Protein AF-A0AA43QP05-F1 (afdb_monomer_lite)

Radius of gyration: 13.97 Å; chains: 1; bounding box: 31×31×34 Å

Sequence (67 aa):
MGVTRQVLQAGNGTDKPKKGDKVTIEYTGNLLDQDSSDEYKRGKQFDSSKGRGDFETDIGVGRVIKG

Secondary structure (DSSP, 8-state):
-------SS---SS----TT-EEEE--EEEEE-TT--STT-EEEEEEESTTT--EEEETTSSSS---

Organism: NCBI:txid258253

InterPro domains:
  IPR001179 FKBP-type peptidyl-prolyl cis-trans isomerase domain [PF00254] (14-67)
  IPR001179 FKBP-type peptidyl-prolyl cis-trans isomerase domain [PS50059] (20-67)
  IPR046357 Peptidyl-prolyl cis-trans isomerase domain superfamily [G3DSA:3.10.50.40] (1-67)
  IPR050689 FKBP-type Peptidyl-prolyl cis-trans Isomerase [PTHR10516] (2-67)

Foldseek 3Di:
DPDDDDDPDDDPVPDDDDQFDKDWDWDWDFDAAPPDPDPRRGDHTDDTCVPVHIDIDGPPPPPDDPD

pLDDT: mean 95.94, std 5.37, range [54.97, 98.56]

Structure (mmCIF, N/CA/C/O backbone):
data_AF-A0AA43QP05-F1
#
_entry.id   AF-A0AA43QP05-F1
#
loop_
_atom_site.group_PDB
_atom_site.id
_atom_site.type_symbol
_atom_site.label_atom_id
_atom_site.label_alt_id
_atom_site.label_comp_id
_atom_site.label_asym_id
_atom_site.label_entity_id
_atom_site.label_seq_id
_atom_site.pdbx_PDB_ins_code
_atom_site.Cartn_x
_atom_site.Cartn_y
_atom_site.Cartn_z
_atom_site.occupancy
_atom_site.B_iso_or_equiv
_atom_site.auth_seq_id
_atom_site.auth_comp_id
_atom_site.auth_asym_id
_atom_site.auth_atom_id
_atom_site.pdbx_PDB_model_num
ATOM 1 N N . MET A 1 1 ? 0.986 -17.072 0.174 1.00 54.97 1 MET A N 1
ATOM 2 C CA . MET A 1 1 ? 1.768 -15.818 0.236 1.00 54.97 1 MET A CA 1
ATOM 3 C C . MET A 1 1 ? 1.651 -15.139 -1.118 1.00 54.97 1 MET A C 1
ATOM 5 O O . MET A 1 1 ? 1.943 -15.805 -2.098 1.00 54.97 1 MET A O 1
ATOM 9 N N . GLY A 1 2 ? 1.145 -13.904 -1.190 1.00 91.19 2 GLY A N 1
ATOM 10 C CA . GLY A 1 2 ? 0.915 -13.193 -2.464 1.00 91.19 2 GLY A CA 1
ATOM 11 C C . GLY A 1 2 ? 1.336 -11.719 -2.462 1.00 91.19 2 GLY A C 1
ATOM 12 O O . GLY A 1 2 ? 1.200 -11.056 -3.480 1.00 91.19 2 GLY A O 1
ATOM 13 N N . VAL A 1 3 ? 1.858 -11.225 -1.336 1.00 94.75 3 VAL A N 1
ATOM 14 C CA . VAL A 1 3 ? 2.359 -9.859 -1.166 1.00 94.75 3 VAL A CA 1
ATOM 15 C C . VAL A 1 3 ? 3.660 -9.895 -0.370 1.00 94.75 3 VAL A C 1
ATOM 17 O O . VAL A 1 3 ? 3.824 -10.721 0.534 1.00 94.75 3 VAL A O 1
ATOM 20 N N . THR A 1 4 ? 4.571 -8.985 -0.691 1.00 93.94 4 THR A N 1
ATOM 21 C CA . THR A 1 4 ? 5.743 -8.650 0.118 1.00 93.94 4 THR A CA 1
ATOM 22 C C . THR A 1 4 ? 5.679 -7.167 0.476 1.00 93.94 4 THR A C 1
ATOM 24 O O . THR A 1 4 ? 5.195 -6.350 -0.306 1.00 93.94 4 THR A O 1
ATOM 27 N N . ARG A 1 5 ? 6.132 -6.805 1.682 1.00 94.12 5 ARG A N 1
ATOM 28 C CA . ARG A 1 5 ? 6.104 -5.419 2.166 1.00 94.12 5 ARG A CA 1
ATOM 29 C C . ARG A 1 5 ? 7.495 -4.980 2.599 1.00 94.12 5 ARG A C 1
ATOM 31 O O . ARG A 1 5 ? 8.044 -5.544 3.542 1.00 94.12 5 ARG A O 1
ATOM 38 N N . GLN A 1 6 ? 7.995 -3.917 1.979 1.00 95.00 6 GLN A N 1
ATOM 39 C CA . GLN A 1 6 ? 9.176 -3.177 2.417 1.00 95.00 6 GLN A CA 1
ATOM 40 C C . GLN A 1 6 ? 8.741 -1.807 2.949 1.00 95.00 6 GLN A C 1
ATOM 42 O O . GLN A 1 6 ? 7.944 -1.115 2.321 1.00 95.00 6 GLN A O 1
ATOM 47 N N . VAL A 1 7 ? 9.224 -1.432 4.134 1.00 96.25 7 VAL A N 1
ATOM 48 C CA . VAL A 1 7 ? 8.916 -0.136 4.754 1.00 96.25 7 VAL A CA 1
ATOM 49 C C . VAL A 1 7 ? 10.011 0.851 4.366 1.00 96.25 7 VAL A C 1
ATOM 51 O O . VAL A 1 7 ? 11.158 0.653 4.753 1.00 96.25 7 VAL A O 1
ATOM 54 N N . LEU A 1 8 ? 9.659 1.896 3.611 1.00 95.88 8 LEU A N 1
ATOM 55 C CA . LEU A 1 8 ? 10.603 2.951 3.209 1.00 95.88 8 LEU A CA 1
ATOM 56 C C . LEU A 1 8 ? 10.782 4.005 4.308 1.00 95.88 8 LEU A C 1
ATOM 58 O O . LEU A 1 8 ? 11.887 4.467 4.565 1.00 95.88 8 LEU A O 1
ATOM 62 N N . GLN A 1 9 ? 9.685 4.353 4.983 1.00 97.44 9 GLN A N 1
ATOM 63 C CA . GLN A 1 9 ? 9.665 5.259 6.124 1.00 97.44 9 GLN A CA 1
ATOM 64 C C . GLN A 1 9 ? 8.708 4.708 7.180 1.00 97.44 9 GLN A C 1
ATOM 66 O O . GLN A 1 9 ? 7.593 4.285 6.866 1.00 97.44 9 GLN A O 1
ATOM 71 N N 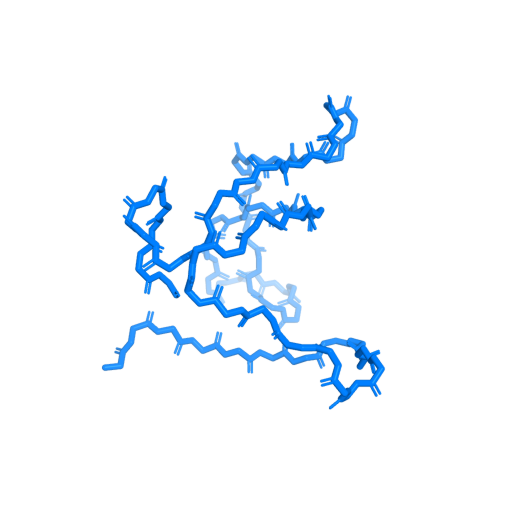. ALA A 1 10 ? 9.151 4.682 8.435 1.00 97.88 10 ALA A N 1
ATOM 72 C CA . ALA A 1 10 ? 8.317 4.234 9.540 1.00 97.88 10 ALA A CA 1
ATOM 73 C C . ALA A 1 10 ? 7.224 5.268 9.859 1.00 97.88 10 ALA A C 1
ATOM 75 O O . ALA A 1 10 ? 7.478 6.472 9.859 1.00 97.88 10 ALA A O 1
ATOM 76 N N . GLY A 1 11 ? 6.016 4.782 10.159 1.00 97.06 11 GLY A N 1
ATOM 77 C CA . GLY A 1 11 ? 4.971 5.584 10.797 1.00 97.06 11 GLY A CA 1
ATOM 78 C C . GLY A 1 11 ? 5.193 5.707 12.309 1.00 97.06 11 GLY A C 1
ATOM 79 O O . GLY A 1 11 ? 6.254 5.360 12.825 1.00 97.06 11 GLY A O 1
ATOM 80 N N . ASN A 1 12 ? 4.163 6.128 1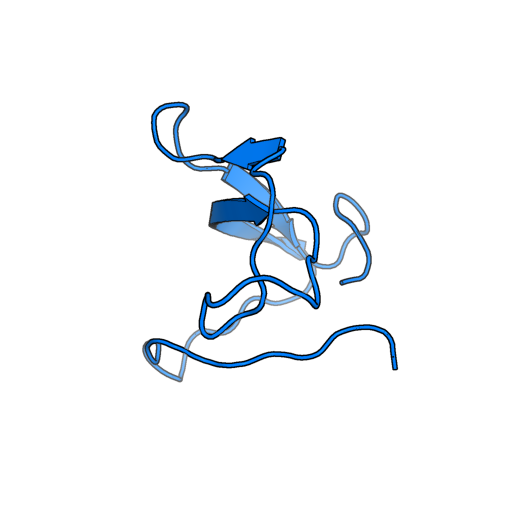3.044 1.00 97.69 12 ASN A N 1
ATOM 81 C CA . ASN A 1 12 ? 4.243 6.296 14.503 1.00 97.69 12 ASN A CA 1
ATOM 82 C C . ASN A 1 12 ? 4.365 4.979 15.301 1.00 97.69 12 ASN A C 1
ATOM 84 O O . ASN A 1 12 ? 4.666 5.001 16.489 1.00 97.69 12 ASN A O 1
ATOM 88 N N . GLY A 1 13 ? 4.129 3.830 14.661 1.00 96.44 13 GLY A N 1
ATOM 89 C CA . GLY A 1 13 ? 4.248 2.500 15.263 1.00 96.44 13 GLY A CA 1
ATOM 90 C C . GLY A 1 13 ? 3.096 2.094 16.191 1.00 96.44 13 GLY A C 1
ATOM 91 O O . GLY A 1 13 ? 2.998 0.912 16.533 1.00 96.44 13 GLY A O 1
ATOM 92 N N . THR A 1 14 ? 2.209 3.024 16.543 1.00 97.81 14 THR A N 1
ATOM 93 C CA . THR A 1 14 ? 1.096 2.830 17.482 1.00 97.81 14 THR A CA 1
ATOM 94 C C . THR A 1 14 ? -0.235 2.661 16.766 1.00 97.81 14 THR A C 1
ATOM 96 O O . THR A 1 14 ? -0.950 1.690 17.021 1.00 97.81 14 THR A O 1
ATOM 99 N N . ASP A 1 15 ? -0.546 3.559 15.833 1.00 97.44 15 ASP A N 1
ATOM 100 C CA . ASP A 1 15 ? -1.829 3.575 15.143 1.00 97.44 15 ASP A CA 1
ATOM 101 C C . ASP A 1 15 ? -1.781 2.640 13.940 1.00 97.44 15 ASP A C 1
ATOM 103 O O . ASP A 1 15 ? -0.944 2.765 13.042 1.00 97.44 15 ASP A O 1
ATOM 107 N N . LYS A 1 16 ? -2.670 1.646 13.946 1.00 97.38 16 LYS A N 1
ATOM 108 C CA . LYS A 1 16 ? -2.750 0.616 12.909 1.00 97.38 16 LYS A CA 1
ATOM 109 C C . LYS A 1 16 ? -4.204 0.453 12.474 1.00 97.38 16 LYS A C 1
ATOM 111 O O . LYS A 1 16 ? -5.034 0.182 13.346 1.00 97.38 16 LYS A O 1
ATOM 116 N N . PRO A 1 17 ? -4.507 0.569 11.167 1.00 97.50 17 PRO A N 1
ATOM 117 C CA . PRO A 1 17 ? -5.862 0.383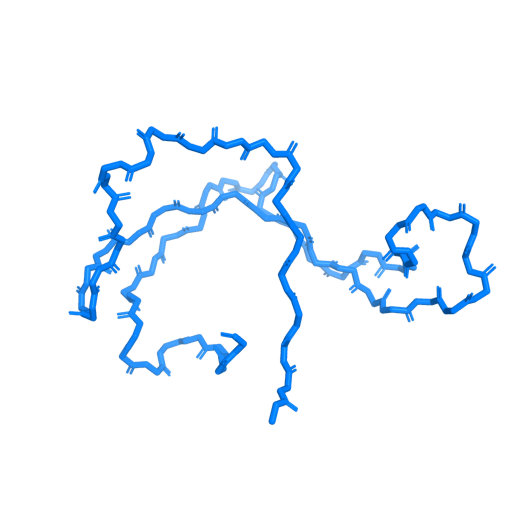 10.667 1.00 97.50 17 PRO A CA 1
ATOM 118 C C . PRO A 1 17 ? -6.422 -0.996 11.015 1.00 97.50 17 PRO A C 1
ATOM 120 O O . PRO A 1 17 ? -5.717 -2.011 10.947 1.00 97.50 17 PRO A O 1
ATOM 123 N N . LYS A 1 18 ? -7.704 -1.032 11.360 1.00 98.19 18 LYS A N 1
ATOM 124 C CA . LYS A 1 18 ? -8.482 -2.237 11.649 1.00 98.19 18 LYS A CA 1
ATOM 125 C C . LYS A 1 18 ? -9.538 -2.441 10.570 1.00 98.19 18 LYS A C 1
ATOM 127 O O . LYS A 1 18 ? -9.875 -1.544 9.803 1.00 98.19 18 LYS A O 1
ATOM 132 N N . LYS A 1 19 ? -10.068 -3.662 10.495 1.00 98.25 19 LYS A N 1
ATOM 133 C CA . LYS A 1 19 ? -11.146 -3.996 9.560 1.00 98.25 19 LYS A CA 1
ATOM 134 C C . LYS A 1 19 ? -12.342 -3.058 9.773 1.00 98.25 19 LYS A C 1
ATOM 136 O O . LYS A 1 19 ? -12.896 -3.033 10.867 1.00 98.25 19 LYS A O 1
ATOM 141 N N . GLY A 1 20 ? -12.765 -2.388 8.705 1.00 98.06 20 GLY A N 1
ATOM 142 C CA . GLY A 1 20 ? -13.882 -1.445 8.687 1.00 98.06 20 GLY A CA 1
ATOM 143 C C . GLY A 1 20 ? -13.480 0.017 8.877 1.00 98.06 20 GLY A C 1
ATOM 144 O O . GLY A 1 20 ? -14.324 0.881 8.663 1.00 98.06 20 GLY A O 1
ATOM 145 N N . ASP A 1 21 ? -12.225 0.309 9.231 1.00 98.56 21 ASP A N 1
ATOM 146 C CA . ASP A 1 21 ? -11.771 1.691 9.374 1.00 98.56 21 ASP A CA 1
ATOM 147 C C . ASP A 1 21 ? -11.742 2.392 8.013 1.00 98.56 21 ASP A C 1
ATOM 149 O O . ASP A 1 21 ? -11.319 1.813 7.004 1.00 98.56 21 ASP A O 1
ATOM 153 N N . LYS A 1 22 ? -12.134 3.668 8.006 1.00 98.38 22 LYS A N 1
ATOM 154 C CA . LYS A 1 22 ? -11.913 4.554 6.867 1.00 98.38 2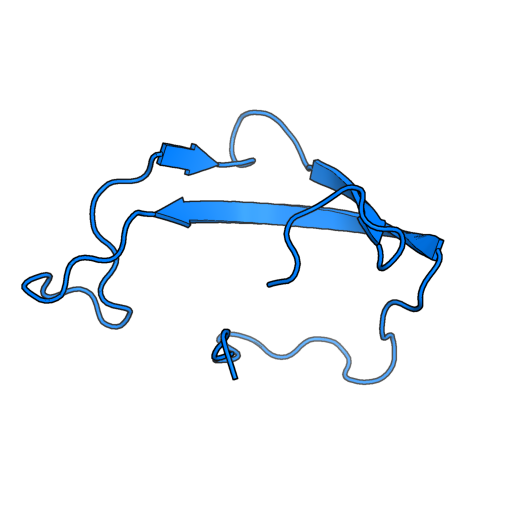2 LYS A CA 1
ATOM 155 C C . LYS A 1 22 ? -10.460 5.016 6.878 1.00 98.38 22 LYS A C 1
ATOM 157 O O . LYS A 1 22 ? -9.998 5.589 7.864 1.00 98.38 22 LYS A O 1
ATOM 162 N N . VAL A 1 23 ? -9.751 4.767 5.784 1.00 98.00 23 VAL A N 1
ATOM 163 C CA . VAL A 1 23 ? -8.348 5.156 5.605 1.00 98.00 23 VAL A CA 1
ATOM 164 C C . VAL A 1 23 ? -8.201 6.094 4.417 1.00 98.00 23 VAL A C 1
ATOM 166 O O . VAL A 1 23 ? -8.929 5.969 3.432 1.00 98.00 23 VAL A O 1
ATOM 169 N N . THR A 1 24 ? -7.220 6.986 4.512 1.00 98.06 24 THR A N 1
ATOM 170 C CA . THR A 1 24 ? -6.798 7.896 3.445 1.00 98.06 24 THR A CA 1
ATOM 171 C C . THR A 1 24 ? -5.368 7.538 3.051 1.00 98.06 24 THR A C 1
ATOM 173 O O . THR A 1 24 ? -4.510 7.382 3.923 1.00 98.06 24 THR A O 1
ATOM 176 N N . ILE A 1 25 ? -5.117 7.322 1.759 1.00 97.50 25 ILE A N 1
ATOM 177 C CA . ILE A 1 25 ? -3.863 6.759 1.246 1.00 97.50 25 ILE A CA 1
ATOM 178 C C . ILE A 1 25 ? -3.384 7.567 0.041 1.00 97.50 25 ILE A C 1
ATOM 180 O O . ILE A 1 25 ? -4.114 7.741 -0.933 1.00 97.50 25 ILE A O 1
ATOM 184 N N . GLU A 1 26 ? -2.110 7.952 0.073 1.00 97.94 26 GLU A N 1
ATOM 185 C CA . GLU A 1 26 ? -1.369 8.378 -1.111 1.00 97.94 26 GLU A CA 1
ATOM 186 C C . GLU A 1 26 ? -0.630 7.181 -1.725 1.00 97.94 26 GLU A C 1
ATOM 188 O O . GLU A 1 26 ? 0.091 6.463 -1.025 1.00 97.94 26 GLU A O 1
ATOM 193 N N . TYR A 1 27 ? -0.796 6.948 -3.030 1.00 96.81 27 TYR A N 1
ATOM 194 C CA . TYR A 1 27 ? -0.187 5.805 -3.713 1.00 96.81 27 TYR A CA 1
ATOM 195 C C . TYR A 1 27 ? 0.255 6.109 -5.145 1.00 96.81 27 TYR A C 1
ATOM 197 O O . TYR A 1 27 ? -0.244 7.008 -5.821 1.00 96.81 27 TYR A O 1
A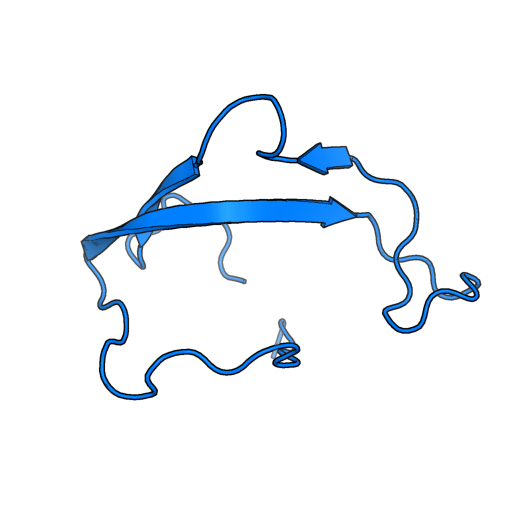TOM 205 N N . THR A 1 28 ? 1.173 5.275 -5.633 1.00 97.62 28 THR A N 1
ATOM 206 C CA . THR A 1 28 ? 1.554 5.198 -7.045 1.00 97.62 28 THR A CA 1
ATOM 207 C C . THR A 1 28 ? 1.703 3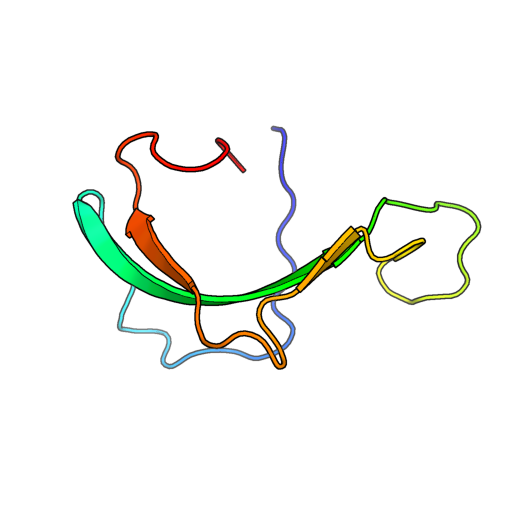.728 -7.434 1.00 97.62 28 THR A C 1
ATOM 209 O O . THR A 1 28 ? 2.549 3.018 -6.891 1.00 97.62 28 THR A O 1
ATOM 212 N N . GLY A 1 29 ? 0.866 3.269 -8.362 1.00 97.12 29 GLY A N 1
ATOM 213 C CA . GLY A 1 29 ? 0.857 1.907 -8.883 1.00 97.12 29 GLY A CA 1
ATOM 214 C C . GLY A 1 29 ? 1.704 1.783 -10.147 1.00 97.12 29 GLY A C 1
ATOM 215 O O . GLY A 1 29 ? 1.477 2.493 -11.128 1.00 97.12 29 GLY A O 1
ATOM 216 N N . ASN A 1 30 ? 2.663 0.857 -10.130 1.00 97.88 30 ASN A N 1
ATOM 217 C CA . ASN A 1 30 ? 3.528 0.538 -11.266 1.00 97.88 30 ASN A CA 1
ATOM 218 C C . ASN A 1 30 ? 3.438 -0.956 -11.580 1.00 97.88 30 ASN A C 1
ATOM 220 O O . ASN A 1 30 ? 3.281 -1.773 -10.672 1.00 97.88 30 ASN A O 1
ATOM 224 N N . LEU A 1 31 ? 3.549 -1.313 -12.857 1.00 97.62 31 LEU A N 1
ATOM 225 C CA . LEU A 1 31 ? 3.755 -2.700 -13.260 1.00 97.62 31 LEU A CA 1
ATOM 226 C C . LEU A 1 31 ? 5.169 -3.133 -12.860 1.00 97.62 31 LEU A C 1
ATOM 228 O O . LEU A 1 31 ? 6.106 -2.341 -12.954 1.00 97.62 31 LEU A O 1
ATOM 232 N N . LEU A 1 32 ? 5.313 -4.379 -12.411 1.00 96.62 32 LEU A N 1
ATOM 233 C CA . LEU A 1 32 ? 6.620 -4.960 -12.121 1.00 96.62 32 LEU A CA 1
ATOM 234 C C . LEU A 1 32 ? 7.421 -5.100 -13.419 1.00 96.62 32 LEU A C 1
ATOM 236 O O . LEU A 1 32 ? 6.902 -5.613 -14.410 1.00 96.62 32 LEU A O 1
ATOM 240 N N . ASP A 1 33 ? 8.686 -4.702 -13.372 1.00 97.62 33 ASP A N 1
ATOM 241 C CA . ASP A 1 33 ? 9.649 -4.891 -14.450 1.00 97.62 33 ASP A CA 1
ATOM 242 C C . ASP A 1 33 ? 10.963 -5.423 -13.861 1.00 97.62 33 ASP A C 1
ATOM 244 O O . ASP A 1 33 ? 11.674 -4.719 -13.142 1.00 97.62 33 ASP A O 1
ATOM 248 N N . GLN A 1 34 ? 11.266 -6.695 -14.132 1.00 96.69 34 GLN A N 1
ATOM 249 C CA . GLN A 1 34 ? 12.437 -7.376 -13.570 1.00 96.69 34 GLN A CA 1
ATOM 250 C C . GLN A 1 34 ? 13.759 -6.816 -14.110 1.00 96.69 34 GLN A C 1
ATOM 252 O O . GLN A 1 34 ? 14.767 -6.824 -13.387 1.00 96.69 34 GLN A O 1
ATOM 257 N N . ASP A 1 35 ? 13.731 -6.267 -15.322 1.00 96.88 35 ASP A N 1
ATOM 258 C CA . ASP A 1 35 ? 14.897 -5.722 -16.014 1.00 96.88 35 ASP A CA 1
ATOM 259 C C . ASP A 1 35 ? 15.135 -4.246 -15.663 1.00 96.88 35 ASP A C 1
ATOM 261 O O . ASP A 1 35 ? 16.197 -3.695 -15.955 1.00 96.88 35 ASP A O 1
ATOM 265 N N . SER A 1 36 ? 14.189 -3.612 -14.962 1.00 96.19 36 SER A N 1
ATOM 266 C CA . SER A 1 36 ? 14.342 -2.248 -14.461 1.00 96.19 36 SER A CA 1
ATOM 267 C C . SER A 1 36 ? 15.549 -2.125 -13.523 1.00 96.19 36 SER A C 1
ATOM 269 O O . SER A 1 36 ? 15.788 -2.964 -12.642 1.00 96.19 36 SER A O 1
ATOM 271 N N . SER A 1 37 ? 16.306 -1.040 -13.691 1.00 95.44 37 SER A N 1
ATOM 272 C CA . SER A 1 37 ? 17.395 -0.646 -12.791 1.00 95.44 37 SER A CA 1
ATOM 273 C C . SER A 1 37 ? 16.896 0.042 -11.516 1.00 95.44 37 SER A C 1
ATOM 275 O O . SER A 1 37 ? 17.706 0.371 -10.652 1.00 95.44 37 SER A O 1
ATOM 277 N N . ASP A 1 38 ? 15.589 0.300 -11.403 1.00 95.19 38 ASP A N 1
ATOM 278 C CA . ASP A 1 38 ? 14.974 0.818 -10.182 1.00 95.19 38 ASP A CA 1
ATOM 279 C C . ASP A 1 38 ? 15.147 -0.173 -9.024 1.00 95.19 38 ASP A C 1
ATOM 281 O O . ASP A 1 38 ? 14.973 -1.383 -9.192 1.00 95.19 38 ASP A O 1
ATOM 285 N N . GLU A 1 39 ? 15.431 0.352 -7.831 1.00 93.62 39 GLU A N 1
ATOM 286 C CA . GLU A 1 39 ? 15.647 -0.439 -6.611 1.00 93.62 39 GLU A CA 1
ATOM 287 C C . GLU A 1 39 ? 14.471 -1.384 -6.315 1.00 93.62 39 GLU A C 1
ATOM 289 O O . GLU A 1 39 ? 14.673 -2.520 -5.886 1.00 93.62 39 GLU A O 1
ATOM 294 N N . TYR A 1 40 ? 13.244 -0.944 -6.610 1.00 94.00 40 TYR A N 1
ATOM 295 C CA . TYR A 1 40 ? 12.012 -1.689 -6.346 1.00 94.00 40 TYR A CA 1
ATOM 296 C C . TYR A 1 40 ? 11.435 -2.351 -7.598 1.00 94.00 40 TYR A C 1
ATOM 298 O O . TYR A 1 40 ? 10.275 -2.771 -7.581 1.00 94.00 40 TYR A O 1
ATOM 306 N N . LYS A 1 41 ? 12.217 -2.443 -8.685 1.00 96.44 41 LYS A N 1
ATOM 307 C CA . LYS A 1 41 ? 11.795 -3.067 -9.950 1.00 96.44 41 LYS A CA 1
ATOM 308 C C . LYS A 1 41 ? 10.505 -2.462 -10.510 1.00 96.44 41 LYS A C 1
ATOM 310 O O . LYS A 1 41 ? 9.675 -3.150 -11.109 1.00 96.44 41 LYS A O 1
ATOM 315 N N . ARG A 1 42 ? 10.312 -1.156 -10.296 1.00 96.06 42 ARG A N 1
ATOM 316 C CA . ARG A 1 42 ? 9.174 -0.420 -10.855 1.00 96.06 42 ARG A CA 1
ATOM 317 C C . ARG A 1 42 ? 9.379 -0.238 -12.356 1.00 96.06 42 ARG A C 1
ATOM 319 O O . ARG A 1 42 ? 10.399 0.299 -12.789 1.00 96.06 42 ARG A O 1
ATOM 326 N N . GLY A 1 43 ? 8.394 -0.688 -13.125 1.00 97.31 43 GLY A N 1
ATOM 327 C CA . GLY A 1 43 ? 8.242 -0.409 -14.546 1.00 97.31 43 GLY A CA 1
ATOM 328 C C . GLY A 1 43 ? 7.223 0.704 -14.782 1.00 97.31 43 GLY A C 1
ATOM 329 O O . GLY A 1 43 ? 7.197 1.720 -14.090 1.00 97.31 43 GLY A O 1
ATOM 330 N N . LYS A 1 44 ? 6.347 0.508 -15.770 1.00 97.69 44 LYS A N 1
ATOM 331 C CA . LYS A 1 44 ? 5.355 1.506 -16.188 1.00 97.69 44 LYS A CA 1
ATOM 332 C C . LYS A 1 44 ? 4.339 1.821 -15.081 1.00 97.69 44 LYS A C 1
ATOM 334 O O . LYS A 1 44 ? 3.614 0.930 -14.631 1.00 97.69 44 LYS A O 1
ATOM 339 N N . GLN A 1 45 ? 4.209 3.100 -14.732 1.00 97.19 45 GLN A N 1
ATOM 340 C CA . GLN A 1 45 ? 3.108 3.600 -13.906 1.00 97.19 45 GLN A CA 1
ATOM 341 C C . GLN A 1 45 ? 1.770 3.423 -14.633 1.00 97.19 45 GLN A C 1
ATOM 343 O O . GLN A 1 45 ? 1.644 3.793 -15.803 1.00 97.19 45 GLN A O 1
ATOM 348 N N . PHE A 1 46 ? 0.765 2.891 -13.940 1.00 97.62 46 PHE A N 1
ATOM 349 C CA . PHE A 1 46 ? -0.594 2.756 -14.477 1.00 97.62 46 PHE A CA 1
ATOM 350 C C . PHE A 1 46 ? -1.626 3.613 -13.737 1.00 97.62 46 PHE A C 1
ATOM 352 O O . PHE A 1 46 ? -2.631 3.975 -14.339 1.00 97.62 46 PHE A O 1
ATOM 359 N N . ASP A 1 47 ? -1.389 3.961 -12.468 1.00 97.31 47 ASP A N 1
ATOM 360 C CA . ASP A 1 47 ? -2.267 4.849 -11.699 1.00 97.31 47 ASP A CA 1
ATOM 361 C C . ASP A 1 47 ? -1.513 5.530 -10.545 1.00 97.31 47 ASP A C 1
ATOM 363 O O . ASP A 1 47 ? -0.505 5.016 -10.056 1.00 97.31 47 ASP A O 1
ATOM 367 N N . SER A 1 48 ? -1.989 6.695 -10.108 1.00 97.44 48 SER A N 1
ATOM 368 C CA . SER A 1 48 ? -1.452 7.434 -8.960 1.00 97.44 48 SER A CA 1
ATOM 369 C C . SER A 1 48 ? -2.524 8.347 -8.368 1.00 97.44 48 SER A C 1
ATOM 371 O O . SER A 1 48 ? -3.317 8.927 -9.112 1.00 97.44 48 SER A O 1
ATOM 373 N N . SER A 1 49 ? -2.539 8.504 -7.044 1.00 97.25 49 SER A N 1
ATOM 374 C CA . SER A 1 49 ? -3.383 9.510 -6.376 1.00 97.25 49 SER A CA 1
ATOM 375 C C . SER A 1 49 ? -2.782 10.918 -6.466 1.00 97.25 49 SER A C 1
ATOM 377 O O . SER A 1 49 ? -3.512 11.912 -6.504 1.00 97.25 49 SER A O 1
ATOM 379 N N . LYS A 1 50 ? -1.452 11.017 -6.610 1.00 94.88 50 LYS A N 1
ATOM 380 C CA . LYS A 1 50 ? -0.739 12.296 -6.728 1.00 94.88 50 LYS A CA 1
ATOM 381 C C . LYS A 1 50 ? -1.288 13.126 -7.887 1.00 94.88 50 LYS A C 1
ATOM 383 O O . LYS A 1 50 ? -1.251 12.700 -9.039 1.00 94.88 50 LYS A O 1
ATOM 388 N N . GLY A 1 51 ? -1.767 14.329 -7.576 1.00 92.44 51 GLY A N 1
ATOM 389 C CA . GLY A 1 51 ? -2.356 15.263 -8.544 1.00 92.44 51 GLY A CA 1
ATOM 390 C C . GLY A 1 51 ? -3.849 15.048 -8.823 1.00 92.44 51 GLY A C 1
ATOM 391 O O . GLY A 1 51 ? -4.471 15.919 -9.424 1.00 92.44 51 GLY A O 1
ATOM 392 N N . ARG A 1 52 ? -4.437 13.940 -8.356 1.00 95.12 52 ARG A N 1
ATOM 393 C CA . ARG A 1 52 ? -5.887 13.686 -8.379 1.00 95.12 52 ARG A CA 1
ATOM 394 C C . ARG A 1 52 ? -6.545 13.969 -7.025 1.00 95.12 52 ARG A C 1
ATOM 396 O O . ARG A 1 52 ? -7.721 14.318 -6.990 1.00 95.12 52 ARG A O 1
ATOM 403 N N . GLY A 1 53 ? -5.772 13.842 -5.950 1.00 94.69 53 GLY A N 1
ATOM 404 C CA . GLY A 1 53 ? -6.233 13.923 -4.569 1.00 94.69 53 GLY A CA 1
ATOM 405 C C . GLY A 1 53 ? -6.199 12.556 -3.894 1.00 94.69 53 GLY A C 1
ATOM 406 O O . GLY A 1 53 ? -6.159 11.519 -4.568 1.00 94.69 53 GLY A O 1
ATOM 407 N N . ASP A 1 54 ? -6.204 12.586 -2.566 1.00 96.31 54 ASP A N 1
ATOM 408 C CA . ASP A 1 54 ? -6.015 11.407 -1.733 1.00 96.31 54 ASP A CA 1
ATOM 409 C C . ASP A 1 54 ? -7.104 10.352 -1.966 1.00 96.31 54 ASP A C 1
ATOM 411 O O . ASP A 1 54 ? -8.278 10.654 -2.209 1.00 96.31 54 ASP A O 1
ATOM 415 N N . PHE A 1 55 ? -6.719 9.081 -1.864 1.00 97.75 55 PHE A N 1
ATOM 416 C CA . PHE A 1 55 ? -7.656 7.976 -2.002 1.00 97.75 55 PHE A CA 1
ATOM 417 C C . PHE A 1 55 ? -8.237 7.565 -0.653 1.00 97.75 55 PHE A C 1
ATOM 419 O O . PHE A 1 55 ? -7.504 7.158 0.247 1.00 97.75 55 PHE A O 1
ATOM 426 N N . GLU A 1 56 ? -9.563 7.603 -0.543 1.00 98.12 56 GLU A N 1
ATOM 427 C CA . GLU A 1 56 ? -10.290 7.193 0.656 1.00 98.12 56 GLU A CA 1
ATOM 428 C C . GLU A 1 56 ? -11.057 5.886 0.449 1.00 98.12 56 GLU A C 1
ATOM 430 O O . GLU A 1 56 ? -11.775 5.713 -0.541 1.00 98.12 56 GLU A O 1
ATOM 435 N N . THR A 1 57 ? -10.960 4.964 1.408 1.00 98.00 57 THR A N 1
ATOM 436 C CA . THR A 1 57 ? -11.708 3.699 1.362 1.00 98.00 57 THR A CA 1
ATOM 437 C C . THR A 1 57 ? -11.892 3.072 2.742 1.00 98.00 57 THR A C 1
ATOM 439 O O . THR A 1 57 ? -11.147 3.373 3.672 1.00 98.00 57 THR A O 1
ATOM 442 N N . ASP A 1 58 ? -12.855 2.157 2.861 1.00 98.38 58 ASP A N 1
ATOM 443 C CA . ASP A 1 58 ? -13.011 1.312 4.049 1.00 98.38 58 ASP A CA 1
ATOM 444 C C . ASP A 1 58 ? -12.107 0.077 3.913 1.00 98.38 58 ASP A C 1
ATOM 446 O O . ASP A 1 58 ? -12.213 -0.688 2.942 1.00 98.38 58 ASP A O 1
ATOM 450 N N . ILE A 1 59 ? -11.213 -0.149 4.878 1.00 98.06 59 ILE A N 1
ATOM 451 C CA . ILE A 1 59 ? -10.184 -1.191 4.776 1.00 98.06 59 ILE A CA 1
ATOM 452 C C . ILE A 1 59 ? -10.658 -2.551 5.310 1.00 98.06 59 ILE A C 1
ATOM 454 O O . ILE A 1 59 ? -11.460 -2.654 6.236 1.00 98.06 59 ILE A O 1
ATOM 458 N N . GLY A 1 60 ? -10.159 -3.649 4.734 1.00 97.38 60 GLY A N 1
ATOM 459 C CA . GLY A 1 60 ? -10.419 -5.009 5.235 1.00 97.38 60 GLY A CA 1
ATOM 460 C C . GLY A 1 60 ? -11.842 -5.544 5.002 1.00 97.38 60 GLY A C 1
ATOM 461 O O . GLY A 1 60 ? -12.192 -6.607 5.520 1.00 97.38 60 GLY A O 1
ATOM 462 N N . VAL A 1 61 ? -12.662 -4.840 4.217 1.00 98.00 61 VAL A N 1
ATOM 463 C CA . VAL A 1 61 ? -14.054 -5.216 3.896 1.00 98.00 61 VAL A CA 1
ATOM 464 C C . VAL A 1 61 ? -14.249 -5.686 2.446 1.00 98.00 61 VAL A C 1
ATOM 466 O O . VAL A 1 61 ? -15.373 -5.909 2.016 1.00 98.00 61 VAL A O 1
ATOM 469 N N . GLY A 1 62 ? -13.162 -5.859 1.685 1.00 96.69 62 GLY A N 1
ATOM 470 C CA . GLY A 1 62 ? -13.211 -6.359 0.303 1.00 96.69 62 GLY A CA 1
ATOM 471 C C . GLY A 1 62 ? -13.527 -5.304 -0.764 1.00 96.69 62 GLY A C 1
ATOM 472 O O . GLY A 1 62 ? -13.858 -5.669 -1.886 1.00 96.69 62 GLY A O 1
ATOM 473 N N . ARG A 1 63 ? -13.411 -4.007 -0.440 1.00 97.19 63 ARG A N 1
ATOM 474 C CA . ARG A 1 63 ? -13.546 -2.896 -1.407 1.00 97.19 63 ARG A CA 1
ATOM 475 C C . ARG A 1 63 ? -12.302 -2.673 -2.273 1.00 97.19 63 ARG A C 1
ATOM 477 O O . ARG A 1 63 ? -12.376 -1.972 -3.275 1.00 97.19 63 ARG A O 1
ATOM 484 N N . VAL A 1 64 ? -11.175 -3.263 -1.884 1.00 97.12 64 VAL A N 1
ATOM 485 C CA . VAL A 1 64 ? -9.884 -3.198 -2.579 1.00 97.12 64 VAL A CA 1
ATOM 486 C C . VAL A 1 64 ? -9.310 -4.605 -2.751 1.00 97.12 64 VAL A C 1
ATOM 488 O O . VAL A 1 64 ? -9.825 -5.572 -2.183 1.00 97.12 64 VAL A O 1
ATOM 491 N N . ILE A 1 65 ? -8.249 -4.726 -3.552 1.00 96.31 65 ILE A N 1
ATOM 492 C CA . ILE A 1 65 ? -7.537 -5.991 -3.772 1.00 96.31 65 ILE A CA 1
ATOM 493 C C . ILE A 1 65 ? -7.058 -6.613 -2.451 1.00 96.31 65 ILE A C 1
ATOM 495 O O . ILE A 1 65 ? -6.799 -5.913 -1.478 1.00 96.31 65 ILE A O 1
ATOM 499 N N . LYS A 1 66 ? -6.892 -7.940 -2.432 1.00 94.94 66 LYS A N 1
ATOM 500 C CA . LYS A 1 66 ? -6.449 -8.714 -1.252 1.00 94.94 66 LYS A CA 1
ATOM 501 C C . LYS A 1 66 ? -4.989 -8.486 -0.832 1.00 94.94 66 LYS A C 1
ATOM 503 O O . LYS A 1 66 ? -4.533 -9.225 0.037 1.00 94.94 66 LYS A O 1
ATOM 508 N N . GLY A 1 67 ? -4.277 -7.603 -1.536 1.00 87.62 67 GLY A N 1
ATOM 509 C CA . GLY A 1 67 ? -2.846 -7.361 -1.369 1.00 87.62 67 GLY A CA 1
ATOM 510 C C . GLY A 1 67 ? -2.435 -7.194 0.083 1.00 87.62 67 GLY A C 1
ATOM 511 O O . GLY A 1 67 ? -3.268 -6.804 0.927 1.00 87.62 67 GLY A O 1
#